Protein AF-B4FDN7-F1 (afdb_monomer_lite)

InterPro domains:
  IPR050795 Asparagine Synthetase [PTHR11772] (1-79)

Foldseek 3Di:
DLVCQCVVPVQLRDPDPVSVVVVVVCCVVVVDPVSSVVDDHDFAAAPDDPVVCVVDVQVVVPRDNNNPPRQPPDPVSCVCVPPVVDDDPVVVPDPDDDPDDDDDDDDDDDDDD

Secondary structure (DSSP, 8-state):
-GGGHHHH--SS---SHHHHHHHHHHHHH--SHHHHHHS--S--BTTB-GGGGGT-HHHHT---TTSTT-TTSSGGGGGGGG-TTS--TTGGGS---------PPPPP-----

Organism: Zea mays (NCBI:txid4577)

pLDDT: mean 70.4, std 20.25, range [35.66, 97.7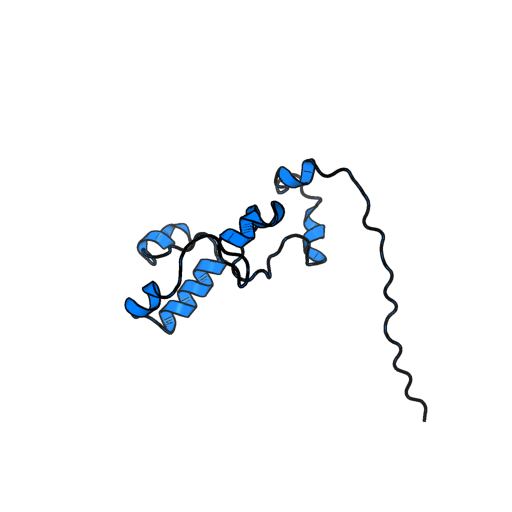5]

Structure (mmCIF, N/CA/C/O backbone):
data_AF-B4FDN7-F1
#
_entry.id   AF-B4FDN7-F1
#
loop_
_atom_site.group_PDB
_atom_site.id
_atom_site.type_symbol
_atom_site.label_atom_id
_atom_site.label_alt_id
_atom_site.label_comp_id
_atom_site.label_asym_id
_atom_site.label_entity_id
_atom_site.label_seq_id
_atom_site.pdbx_PDB_ins_code
_atom_site.Cartn_x
_atom_site.Cartn_y
_atom_site.Cartn_z
_atom_site.occupancy
_atom_site.B_iso_or_equiv
_atom_site.auth_seq_id
_atom_site.auth_comp_id
_atom_site.auth_asym_id
_atom_site.auth_atom_id
_atom_site.pdbx_PDB_model_num
ATOM 1 N N . MET A 1 1 ? -13.593 5.914 -5.486 1.00 76.31 1 MET A N 1
ATOM 2 C CA . MET A 1 1 ? -12.973 5.002 -4.495 1.00 76.31 1 MET A CA 1
ATOM 3 C C . MET A 1 1 ? -11.727 5.644 -3.892 1.00 76.31 1 MET A C 1
ATOM 5 O O . MET A 1 1 ? -11.813 6.098 -2.763 1.00 76.31 1 MET A O 1
ATOM 9 N N . LEU A 1 2 ? -10.628 5.799 -4.643 1.00 89.69 2 LEU A N 1
ATOM 10 C CA . LEU A 1 2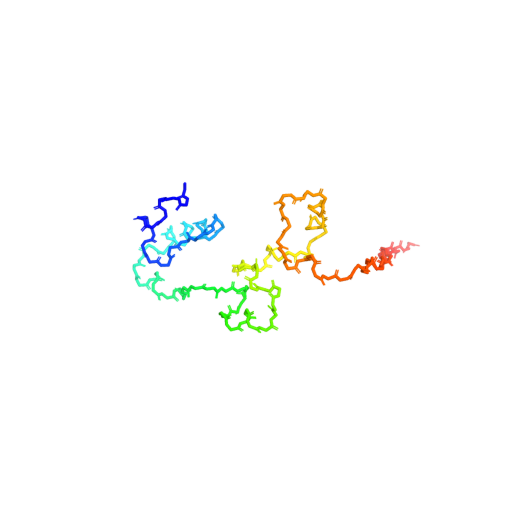 ? -9.384 6.394 -4.118 1.00 89.69 2 LEU A CA 1
ATOM 11 C C . LEU A 1 2 ? -9.507 7.858 -3.663 1.00 89.69 2 LEU A C 1
ATOM 13 O O . LEU A 1 2 ? -8.916 8.231 -2.658 1.00 89.69 2 LEU A O 1
ATOM 17 N N . SER A 1 3 ? -10.327 8.671 -4.333 1.00 92.38 3 SER A N 1
ATOM 18 C CA . SER A 1 3 ? -10.565 10.076 -3.959 1.00 92.38 3 SER A CA 1
ATOM 19 C C . SER A 1 3 ? -11.062 10.265 -2.518 1.00 92.38 3 SER A C 1
ATOM 21 O O . SER A 1 3 ? -10.779 11.290 -1.901 1.00 92.38 3 SER A O 1
ATOM 23 N N . ASN A 1 4 ? -11.765 9.268 -1.970 1.00 94.00 4 ASN A N 1
ATOM 24 C CA . ASN A 1 4 ? -12.287 9.294 -0.605 1.00 94.00 4 ASN A CA 1
ATOM 25 C C . ASN A 1 4 ? -11.399 8.528 0.396 1.00 94.00 4 ASN A C 1
ATOM 27 O O . ASN A 1 4 ? -11.691 8.513 1.589 1.00 94.00 4 ASN A O 1
ATOM 31 N N . ALA A 1 5 ? -10.316 7.888 -0.063 1.00 94.88 5 ALA A N 1
ATOM 32 C CA . ALA A 1 5 ? -9.516 6.970 0.747 1.00 94.88 5 ALA A CA 1
ATOM 33 C C . ALA A 1 5 ? -8.954 7.624 2.013 1.00 94.88 5 ALA A C 1
ATOM 35 O O . ALA A 1 5 ? -8.953 6.993 3.060 1.00 94.88 5 ALA A O 1
ATOM 36 N N . LYS A 1 6 ? -8.550 8.898 1.948 1.00 95.38 6 LYS A N 1
ATOM 37 C CA . LYS A 1 6 ? -8.006 9.639 3.101 1.00 95.38 6 LYS A CA 1
ATOM 38 C C . LYS A 1 6 ? -9.000 9.826 4.251 1.00 95.38 6 LYS A C 1
ATOM 40 O O . LYS A 1 6 ? -8.586 9.972 5.393 1.00 95.38 6 LYS A O 1
ATOM 45 N N . PHE A 1 7 ? -10.298 9.832 3.950 1.00 95.44 7 PHE A N 1
ATOM 46 C CA . PHE A 1 7 ? -11.350 9.996 4.953 1.00 95.44 7 PHE A CA 1
ATOM 47 C C . PHE A 1 7 ? -11.759 8.659 5.577 1.00 95.44 7 PHE A C 1
ATOM 49 O O . PHE A 1 7 ? -12.166 8.621 6.731 1.00 95.44 7 PHE A O 1
ATOM 56 N N . ILE A 1 8 ? -11.631 7.567 4.819 1.00 94.00 8 ILE A N 1
ATOM 57 C CA . ILE A 1 8 ? -11.980 6.211 5.263 1.00 94.00 8 ILE A CA 1
ATOM 58 C C . ILE A 1 8 ? -10.792 5.566 5.992 1.00 94.00 8 ILE A C 1
ATOM 60 O O . ILE A 1 8 ? -10.946 4.984 7.057 1.00 94.00 8 ILE A O 1
ATOM 64 N N . PHE A 1 9 ? -9.593 5.719 5.433 1.00 94.56 9 PHE A N 1
ATOM 65 C CA . PHE A 1 9 ? -8.341 5.130 5.899 1.00 94.56 9 PHE A CA 1
ATOM 66 C C . PHE A 1 9 ? -7.316 6.237 6.206 1.00 94.56 9 PHE A C 1
ATOM 68 O O . PHE A 1 9 ? -6.377 6.447 5.430 1.00 94.56 9 PHE A O 1
ATOM 75 N N . PRO A 1 10 ? -7.472 6.971 7.324 1.00 92.81 10 PRO A N 1
ATOM 76 C CA . PRO A 1 10 ? -6.603 8.105 7.652 1.00 92.81 10 PRO A CA 1
ATOM 77 C C . PRO A 1 10 ? -5.168 7.692 8.011 1.00 92.81 10 PRO A C 1
ATOM 79 O O . PRO A 1 10 ? -4.234 8.458 7.801 1.00 92.81 10 PRO A O 1
ATOM 82 N N . HIS A 1 11 ? -4.969 6.481 8.537 1.00 92.75 11 HIS A N 1
ATOM 83 C CA . HIS A 1 11 ? -3.638 5.911 8.763 1.00 92.75 11 HIS A CA 1
ATOM 84 C C . HIS A 1 11 ? -3.222 5.061 7.563 1.00 92.75 11 HIS A C 1
ATOM 86 O O . HIS A 1 11 ? -4.035 4.250 7.120 1.00 92.75 11 HIS A O 1
ATOM 92 N N . ASN A 1 12 ? -1.987 5.213 7.066 1.00 92.06 12 ASN A N 1
ATOM 93 C CA . ASN A 1 12 ? -1.465 4.500 5.889 1.00 92.06 12 ASN A CA 1
ATOM 94 C C . ASN A 1 12 ? -2.472 4.492 4.726 1.00 92.06 12 ASN A C 1
ATOM 96 O O . ASN A 1 12 ? -2.940 3.436 4.292 1.00 92.06 12 ASN A O 1
ATOM 100 N N . THR A 1 13 ? -2.878 5.687 4.284 1.00 94.38 13 THR A N 1
ATOM 101 C CA . THR A 1 13 ? -3.888 5.845 3.233 1.00 94.38 13 THR A CA 1
ATOM 102 C C . THR A 1 13 ? -3.428 5.158 1.939 1.00 94.38 13 THR A C 1
ATOM 104 O O . THR A 1 13 ? -2.351 5.480 1.436 1.00 94.38 13 THR A O 1
ATOM 107 N N . PRO A 1 14 ? -4.226 4.240 1.363 1.00 91.44 14 PRO A N 1
ATOM 108 C CA . PRO A 1 14 ? -3.862 3.556 0.127 1.00 91.44 14 PRO A CA 1
ATOM 109 C C . PRO A 1 14 ? -3.875 4.519 -1.068 1.00 91.44 14 PRO A C 1
ATOM 111 O O . PRO A 1 14 ? -4.845 5.250 -1.279 1.00 91.44 14 PRO A O 1
ATOM 114 N N . THR A 1 15 ? -2.813 4.486 -1.874 1.00 88.62 15 THR A N 1
ATOM 115 C CA . THR A 1 15 ? -2.631 5.344 -3.061 1.00 88.62 15 THR A CA 1
ATOM 116 C C . THR A 1 15 ? -2.977 4.639 -4.375 1.00 88.62 15 THR A C 1
ATOM 118 O O . THR A 1 15 ? -3.241 5.301 -5.376 1.00 88.62 15 THR A O 1
ATOM 121 N N . THR A 1 16 ? -3.040 3.305 -4.374 1.00 86.50 16 THR A N 1
ATOM 122 C CA . THR A 1 16 ? -3.402 2.474 -5.531 1.00 86.50 16 THR A CA 1
ATOM 123 C C . THR A 1 16 ? -4.677 1.678 -5.257 1.00 86.50 16 THR A C 1
ATOM 125 O O . THR A 1 16 ? -5.048 1.430 -4.106 1.00 86.50 16 THR A O 1
ATOM 128 N N . LYS A 1 17 ? -5.377 1.258 -6.320 1.00 88.12 17 LYS A N 1
ATOM 129 C CA . LYS A 1 17 ? -6.613 0.461 -6.192 1.00 88.12 17 LYS A CA 1
ATOM 130 C C . LYS A 1 17 ? -6.353 -0.890 -5.521 1.00 88.12 17 LYS A C 1
ATOM 132 O O . LYS A 1 17 ? -7.168 -1.339 -4.724 1.00 88.12 17 LYS A O 1
ATOM 137 N N . GLU A 1 18 ? -5.215 -1.502 -5.822 1.00 85.44 18 GLU A N 1
ATOM 138 C CA . GLU A 1 18 ? -4.786 -2.764 -5.224 1.00 85.44 18 GLU A CA 1
ATOM 139 C C . GLU A 1 18 ? -4.539 -2.619 -3.715 1.00 85.44 18 GLU A C 1
ATOM 141 O O . GLU A 1 18 ? -5.136 -3.351 -2.925 1.00 85.44 18 GLU A O 1
ATOM 146 N N . ALA A 1 19 ? -3.776 -1.603 -3.293 1.00 87.75 19 ALA A N 1
ATOM 147 C CA . ALA A 1 19 ? -3.567 -1.319 -1.873 1.00 87.75 19 ALA A CA 1
ATOM 148 C C . ALA A 1 19 ? -4.891 -1.021 -1.147 1.00 87.75 19 ALA A C 1
ATOM 150 O O . ALA A 1 19 ? -5.094 -1.452 -0.012 1.00 87.75 19 ALA A O 1
ATOM 151 N N . TYR A 1 20 ? -5.820 -0.323 -1.811 1.00 92.62 20 TYR A N 1
ATOM 152 C CA . TYR A 1 20 ? -7.154 -0.061 -1.270 1.00 92.62 20 TYR A CA 1
ATOM 153 C C . TYR A 1 20 ? -7.932 -1.362 -1.042 1.00 92.62 20 TYR A C 1
ATOM 155 O O . TYR A 1 20 ? -8.545 -1.536 0.011 1.00 92.62 20 TYR A O 1
ATOM 163 N N . TYR A 1 21 ? -7.885 -2.289 -2.000 1.00 92.12 21 TYR A N 1
ATOM 164 C CA . TYR A 1 21 ? -8.546 -3.585 -1.881 1.00 92.12 21 TYR A CA 1
ATOM 165 C C . TYR A 1 21 ? -7.973 -4.412 -0.724 1.00 92.12 21 TYR A C 1
ATOM 167 O O . TYR A 1 21 ? -8.732 -4.896 0.117 1.00 92.12 21 TYR A O 1
ATOM 175 N N . TYR A 1 22 ? -6.645 -4.500 -0.604 1.00 91.38 22 TYR A N 1
ATOM 176 C CA . TYR A 1 22 ? -6.014 -5.172 0.536 1.00 91.38 22 TYR A CA 1
ATOM 177 C C . TYR A 1 22 ? -6.385 -4.526 1.864 1.00 91.38 22 TYR A C 1
ATOM 179 O O . TYR A 1 22 ? -6.692 -5.233 2.822 1.00 91.38 22 TYR A O 1
ATOM 187 N N . ARG A 1 23 ? -6.441 -3.191 1.914 1.00 93.88 23 ARG A N 1
ATOM 188 C CA . ARG A 1 23 ? -6.852 -2.465 3.115 1.00 93.88 23 ARG A CA 1
ATOM 189 C C . ARG A 1 23 ? -8.294 -2.779 3.521 1.00 93.88 23 ARG A C 1
ATOM 191 O O . ARG A 1 23 ? -8.547 -2.985 4.704 1.00 93.88 23 ARG A O 1
ATOM 198 N N . MET A 1 24 ? -9.218 -2.880 2.563 1.00 95.25 24 MET A N 1
ATOM 199 C CA . MET A 1 24 ? -10.600 -3.293 2.841 1.00 95.25 24 MET A CA 1
ATOM 200 C C . MET A 1 24 ? -10.680 -4.707 3.423 1.00 95.25 24 MET A C 1
ATOM 202 O O . MET A 1 24 ? -11.439 -4.943 4.362 1.00 95.25 24 MET A O 1
ATOM 206 N N . VAL A 1 25 ? -9.918 -5.649 2.860 1.00 95.81 25 VAL A N 1
ATOM 207 C CA . VAL A 1 25 ? -9.866 -7.029 3.363 1.00 95.81 25 VAL A CA 1
ATOM 208 C C . VAL A 1 25 ? -9.276 -7.048 4.773 1.00 95.81 25 VAL A C 1
ATOM 210 O O . VAL A 1 25 ? -9.873 -7.639 5.667 1.00 95.81 25 VAL A O 1
ATOM 213 N N . PHE A 1 26 ? -8.159 -6.351 4.992 1.00 95.50 26 PHE A N 1
ATOM 214 C CA . PHE A 1 26 ? -7.507 -6.252 6.295 1.00 95.50 26 PHE A CA 1
ATOM 215 C C . PHE A 1 26 ? -8.455 -5.723 7.375 1.00 95.50 26 PHE A C 1
ATOM 217 O O . PHE A 1 26 ? -8.634 -6.392 8.386 1.00 95.50 26 PHE A O 1
ATOM 224 N N . GLU A 1 27 ? -9.119 -4.582 7.159 1.00 95.38 27 GLU A N 1
ATOM 225 C CA . GLU A 1 27 ? -10.014 -4.007 8.177 1.00 95.38 27 GLU A CA 1
ATOM 226 C C . GLU A 1 27 ? -11.272 -4.845 8.432 1.00 95.38 27 GLU A C 1
ATOM 228 O O . GLU A 1 27 ? -11.809 -4.803 9.537 1.00 95.38 27 GLU A O 1
ATOM 233 N N . ARG A 1 28 ? -11.718 -5.658 7.463 1.00 96.62 2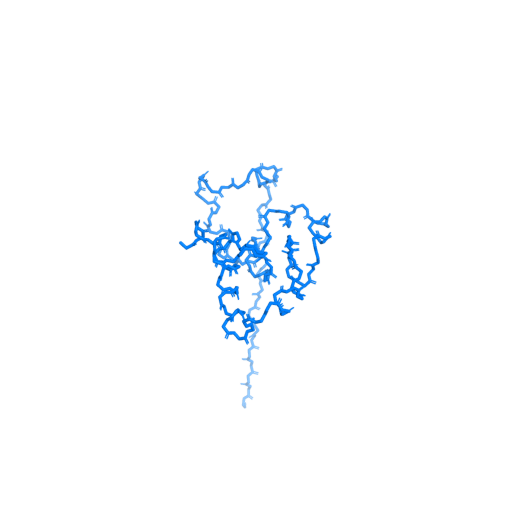8 ARG A N 1
ATOM 234 C CA . ARG A 1 28 ? -12.819 -6.610 7.686 1.00 96.62 28 ARG A CA 1
ATOM 235 C C . ARG A 1 28 ? -12.454 -7.678 8.723 1.00 96.62 28 ARG A C 1
ATOM 237 O O . ARG A 1 28 ? -13.326 -8.086 9.483 1.00 96.62 28 ARG A O 1
ATOM 244 N N . PHE A 1 29 ? -11.201 -8.134 8.747 1.00 97.75 29 PHE A N 1
ATOM 245 C CA . PHE A 1 29 ? -10.733 -9.165 9.683 1.00 97.75 29 PHE A CA 1
ATOM 246 C C . PHE A 1 29 ? -10.080 -8.583 10.946 1.00 97.75 29 PHE A C 1
ATOM 248 O O . PHE A 1 29 ? -10.175 -9.177 12.017 1.00 97.75 29 PHE A O 1
ATOM 255 N N . PHE A 1 30 ? -9.454 -7.409 10.839 1.00 96.75 30 PHE A N 1
ATOM 256 C CA . PHE A 1 30 ? -8.679 -6.762 11.897 1.00 96.75 30 PHE A CA 1
ATOM 257 C C . PHE A 1 30 ? -9.098 -5.292 12.085 1.00 96.75 30 PHE A C 1
ATOM 259 O O . PHE A 1 30 ? -8.306 -4.381 11.838 1.00 96.75 30 PHE A O 1
ATOM 266 N N . PRO A 1 31 ? -10.328 -5.019 12.557 1.00 94.69 31 PRO A N 1
ATOM 267 C CA . PRO A 1 31 ? -10.858 -3.654 12.669 1.00 94.69 31 PRO A CA 1
ATOM 268 C C . PRO A 1 31 ? -10.212 -2.823 13.793 1.00 94.69 31 PRO A C 1
ATOM 270 O O . PRO A 1 31 ? -10.511 -1.641 13.956 1.00 94.69 31 PRO A O 1
ATOM 273 N N . GLN A 1 32 ? -9.357 -3.433 14.617 1.00 94.88 32 GLN A N 1
ATOM 274 C CA . GLN A 1 32 ? -8.784 -2.794 15.796 1.00 94.88 32 GLN A CA 1
ATOM 275 C C . GLN A 1 32 ? -7.651 -1.835 15.429 1.00 94.88 32 GLN A C 1
ATOM 277 O O . GLN A 1 32 ? -6.764 -2.155 14.636 1.00 94.88 32 GLN A O 1
ATOM 282 N N . LYS A 1 33 ? -7.606 -0.684 16.108 1.00 92.12 33 LYS A N 1
ATOM 283 C CA . LYS A 1 33 ? -6.556 0.325 15.901 1.00 92.12 33 LYS A CA 1
ATOM 284 C C . LYS A 1 33 ? -5.149 -0.219 16.168 1.00 92.12 33 LYS A C 1
ATOM 286 O O . LYS A 1 33 ? -4.214 0.179 15.484 1.00 92.12 33 LYS A O 1
ATOM 291 N N . SER A 1 34 ? -4.997 -1.138 17.121 1.00 95.50 34 SER A N 1
ATOM 292 C CA . SER A 1 34 ? -3.714 -1.793 17.402 1.00 95.50 34 SER A CA 1
ATOM 293 C C . SER A 1 34 ? -3.185 -2.572 16.198 1.00 95.50 34 SER A C 1
ATOM 295 O O . SER A 1 34 ? -2.003 -2.464 15.901 1.00 95.50 34 SER A O 1
ATOM 297 N N . ALA A 1 35 ? -4.048 -3.287 15.469 1.00 94.94 35 ALA A N 1
ATOM 298 C CA . ALA A 1 35 ? -3.657 -4.045 14.281 1.00 94.94 35 ALA A CA 1
ATOM 299 C C . ALA A 1 35 ? -3.247 -3.126 13.123 1.00 94.94 35 ALA A C 1
ATOM 301 O O . ALA A 1 35 ? -2.290 -3.406 12.414 1.00 94.94 35 ALA A O 1
ATOM 302 N N . ILE A 1 36 ? -3.921 -1.988 12.956 1.00 93.19 36 ILE A N 1
ATOM 303 C CA . ILE A 1 36 ? -3.556 -1.002 11.928 1.00 93.19 36 ILE A CA 1
ATOM 304 C C . ILE A 1 36 ? -2.121 -0.483 12.138 1.00 93.19 36 ILE A C 1
ATOM 306 O O . ILE A 1 36 ? -1.402 -0.273 11.166 1.00 93.19 36 ILE A O 1
ATOM 310 N N . LEU A 1 37 ? -1.697 -0.307 13.396 1.00 93.31 37 LEU A N 1
ATOM 311 C CA . LEU A 1 37 ? -0.371 0.214 13.748 1.00 93.31 37 LEU A CA 1
ATOM 312 C C . LEU A 1 37 ? 0.768 -0.803 13.575 1.00 93.31 37 LEU A C 1
ATOM 314 O O . LEU A 1 37 ? 1.928 -0.399 13.579 1.00 93.31 37 LEU A O 1
ATOM 318 N N . THR A 1 38 ? 0.473 -2.101 13.444 1.00 93.38 38 THR A N 1
ATOM 319 C CA . THR A 1 38 ? 1.518 -3.118 13.232 1.00 93.38 38 THR A CA 1
ATOM 320 C C . THR A 1 38 ? 1.958 -3.218 11.778 1.00 93.38 38 THR A C 1
ATOM 322 O O . THR A 1 38 ? 3.026 -3.763 11.511 1.00 93.38 38 THR A O 1
ATOM 325 N N . VAL A 1 39 ? 1.162 -2.700 10.838 1.00 89.94 39 VAL A N 1
ATOM 326 C CA . VAL A 1 39 ? 1.492 -2.719 9.412 1.00 89.94 39 VAL A CA 1
ATOM 327 C C . VAL A 1 39 ? 2.343 -1.488 9.086 1.00 89.94 39 VAL A C 1
ATOM 329 O O . VAL A 1 39 ? 1.820 -0.369 9.108 1.00 89.94 39 VAL A O 1
ATOM 332 N N . PRO A 1 40 ? 3.642 -1.650 8.772 1.00 86.31 40 PRO A N 1
ATOM 333 C CA . PRO A 1 40 ? 4.488 -0.523 8.409 1.00 86.31 40 PRO A CA 1
ATOM 334 C C . PRO A 1 40 ? 3.993 0.102 7.102 1.00 86.31 40 PRO A C 1
ATOM 336 O O . PRO A 1 40 ? 3.728 -0.591 6.120 1.00 86.31 40 PRO A O 1
ATOM 339 N N . GLY A 1 41 ? 3.848 1.425 7.103 1.00 84.88 41 GLY A N 1
ATOM 340 C CA . GLY A 1 41 ? 3.496 2.189 5.912 1.00 84.88 41 GLY A CA 1
ATOM 341 C C . GLY A 1 41 ? 4.716 2.552 5.070 1.00 84.88 41 GLY A C 1
ATOM 342 O O . GLY A 1 41 ? 5.850 2.529 5.547 1.00 84.88 41 GLY A O 1
ATOM 343 N N . GLY A 1 42 ? 4.459 2.967 3.832 1.00 82.62 42 GLY A N 1
ATOM 344 C CA . GLY A 1 42 ? 5.468 3.502 2.922 1.00 82.62 42 GLY A CA 1
ATOM 345 C C . GLY A 1 42 ? 5.747 2.607 1.713 1.00 82.62 42 GLY A C 1
ATOM 346 O O . GLY A 1 42 ? 5.094 1.579 1.537 1.00 82.62 42 GLY A O 1
ATOM 347 N N . PRO A 1 43 ? 6.684 3.025 0.846 1.00 77.94 43 PRO A N 1
ATOM 348 C CA . PRO A 1 43 ? 7.063 2.273 -0.343 1.00 77.94 43 PRO A CA 1
ATOM 349 C C . PRO A 1 43 ? 7.618 0.888 0.005 1.00 77.94 43 PRO A C 1
ATOM 351 O O . PRO A 1 43 ? 8.531 0.767 0.824 1.00 77.94 43 PRO A O 1
ATOM 354 N N . SER A 1 44 ? 7.101 -0.151 -0.644 1.00 78.19 44 SER A N 1
ATOM 355 C CA . SER A 1 44 ? 7.636 -1.507 -0.556 1.00 78.19 44 SER A CA 1
ATOM 356 C C . SER A 1 44 ? 7.487 -2.230 -1.890 1.00 78.19 44 SER A C 1
ATOM 358 O O . SER A 1 44 ? 6.666 -1.861 -2.729 1.00 78.19 44 SER A O 1
ATOM 360 N N . VAL A 1 45 ? 8.310 -3.259 -2.077 1.00 75.38 45 VAL A N 1
ATOM 361 C CA . VAL A 1 45 ? 8.222 -4.197 -3.199 1.00 75.38 45 VAL A CA 1
ATOM 362 C C . VAL A 1 45 ? 8.370 -5.593 -2.612 1.00 75.38 45 VAL A C 1
ATOM 364 O O . VAL A 1 45 ? 9.387 -5.884 -1.978 1.00 75.38 45 VAL A O 1
ATOM 367 N N . ALA A 1 46 ? 7.372 -6.455 -2.801 1.00 75.56 46 ALA A N 1
ATOM 368 C CA . ALA A 1 46 ? 7.350 -7.815 -2.256 1.00 75.56 46 ALA A CA 1
ATOM 369 C C . ALA A 1 46 ? 7.696 -7.871 -0.745 1.00 75.56 46 ALA A C 1
ATOM 371 O O . ALA A 1 46 ? 7.184 -7.089 0.055 1.00 75.56 46 ALA A O 1
ATOM 372 N N . CYS A 1 47 ? 8.584 -8.789 -0.343 1.00 70.12 47 CYS A N 1
ATOM 373 C CA . CYS A 1 47 ? 9.009 -9.007 1.047 1.00 70.12 47 CYS A CA 1
ATOM 374 C C . CYS A 1 47 ? 9.991 -7.945 1.581 1.00 70.12 47 CYS A C 1
ATOM 376 O O . CYS A 1 47 ? 10.632 -8.162 2.610 1.00 70.12 47 CYS A O 1
ATOM 378 N N . SER A 1 48 ? 10.167 -6.835 0.868 1.00 70.12 48 SER A N 1
ATOM 379 C CA . SER A 1 48 ? 11.263 -5.897 1.093 1.00 70.12 48 SER A CA 1
ATOM 380 C C . SER A 1 48 ? 10.782 -4.579 1.691 1.00 70.12 48 SER A C 1
ATOM 382 O O . SER A 1 48 ? 9.674 -4.119 1.425 1.00 70.12 48 SER A O 1
ATOM 384 N N . THR A 1 49 ? 11.643 -3.923 2.464 1.00 69.81 49 THR A N 1
ATOM 385 C CA . THR A 1 49 ? 11.422 -2.541 2.910 1.00 69.81 49 THR A CA 1
ATOM 386 C C . THR A 1 49 ? 11.730 -1.552 1.784 1.00 69.81 49 THR A C 1
ATOM 388 O O . THR A 1 49 ? 12.279 -1.930 0.747 1.00 69.81 49 THR A O 1
ATOM 391 N N . ALA A 1 50 ? 11.454 -0.263 2.005 1.00 75.19 50 ALA A N 1
ATOM 392 C CA . ALA A 1 50 ? 11.802 0.810 1.070 1.00 75.19 50 ALA A CA 1
ATOM 393 C C . ALA A 1 50 ? 13.273 0.776 0.610 1.00 75.19 50 ALA A C 1
ATOM 395 O O . ALA A 1 50 ? 13.589 1.239 -0.479 1.00 75.19 50 ALA A O 1
ATOM 396 N N . LYS A 1 51 ? 14.168 0.163 1.399 1.00 74.56 51 LYS A N 1
ATOM 397 C CA . LYS A 1 51 ? 15.583 0.010 1.055 1.00 74.56 51 LYS A CA 1
ATOM 398 C C . LYS A 1 51 ? 15.816 -0.787 -0.228 1.00 74.56 51 LYS A C 1
ATOM 400 O O . LYS A 1 51 ? 16.778 -0.517 -0.934 1.00 74.56 51 LYS A O 1
ATOM 405 N N . ALA A 1 52 ? 14.940 -1.734 -0.546 1.00 73.31 52 ALA A N 1
ATOM 406 C CA . ALA A 1 52 ? 15.062 -2.520 -1.767 1.00 73.31 52 ALA A CA 1
ATOM 407 C C . ALA A 1 52 ? 14.868 -1.676 -3.027 1.00 73.31 52 ALA A C 1
ATOM 409 O O . ALA A 1 52 ? 15.495 -1.950 -4.040 1.00 73.31 52 ALA A O 1
ATOM 410 N N . ILE A 1 53 ? 14.073 -0.606 -2.953 1.00 69.50 53 ILE A N 1
ATOM 411 C CA . ILE A 1 53 ? 13.871 0.319 -4.076 1.00 69.50 53 ILE A CA 1
ATOM 412 C C . ILE A 1 53 ? 15.194 0.978 -4.490 1.00 69.50 53 ILE A C 1
ATOM 414 O O . ILE A 1 53 ? 15.368 1.343 -5.646 1.00 69.50 53 ILE A O 1
ATOM 418 N N . GLU A 1 54 ? 16.146 1.103 -3.563 1.00 75.75 54 GLU A N 1
ATOM 419 C CA . GLU A 1 54 ? 17.471 1.654 -3.848 1.00 75.75 54 GLU A CA 1
ATO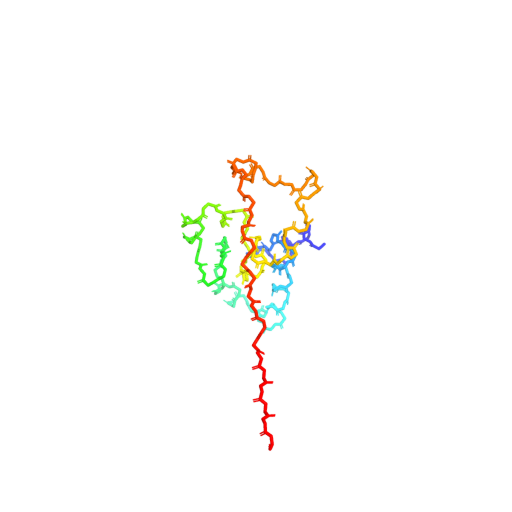M 420 C C . GLU A 1 54 ? 18.405 0.654 -4.549 1.00 75.75 54 GLU A C 1
ATOM 422 O O . GLU A 1 54 ? 19.449 1.060 -5.053 1.00 75.75 54 GLU A O 1
ATOM 427 N N . TRP A 1 55 ? 18.074 -0.642 -4.572 1.00 74.81 55 TRP A N 1
ATOM 428 C CA . TRP A 1 55 ? 18.927 -1.667 -5.185 1.00 74.81 55 TRP A CA 1
ATOM 429 C C . TRP A 1 55 ? 18.829 -1.678 -6.707 1.00 74.81 55 TRP A C 1
ATOM 431 O O . TRP A 1 55 ? 19.814 -1.985 -7.375 1.00 74.81 55 TRP A O 1
ATOM 441 N N . ASP A 1 56 ? 17.664 -1.326 -7.248 1.00 73.00 56 ASP A N 1
ATOM 442 C CA . ASP A 1 56 ? 17.427 -1.270 -8.684 1.00 73.00 56 ASP A CA 1
ATOM 443 C C . ASP A 1 56 ? 16.536 -0.072 -9.033 1.00 73.00 56 ASP A C 1
ATOM 445 O O . ASP A 1 56 ? 15.402 0.056 -8.564 1.00 73.00 56 ASP A O 1
ATOM 449 N N . ALA A 1 57 ? 17.039 0.796 -9.914 1.00 72.94 57 ALA A N 1
ATOM 450 C CA . ALA A 1 57 ? 16.309 1.962 -10.398 1.00 72.94 57 ALA A CA 1
ATOM 451 C C . ALA A 1 57 ? 14.961 1.588 -11.044 1.00 72.94 57 ALA A C 1
ATOM 453 O O . ALA A 1 57 ? 14.015 2.378 -10.976 1.00 72.94 57 ALA A O 1
ATOM 454 N N . GLN A 1 58 ? 14.837 0.386 -11.618 1.00 70.81 58 GLN A N 1
ATOM 455 C CA . GLN A 1 58 ? 13.592 -0.099 -12.215 1.00 70.81 58 GLN A CA 1
ATOM 456 C C . GLN A 1 58 ? 12.487 -0.334 -11.175 1.00 70.81 58 GLN A C 1
ATOM 458 O O . GLN A 1 58 ? 11.307 -0.236 -11.512 1.00 70.81 58 GLN A O 1
ATOM 463 N N . TRP A 1 59 ? 12.829 -0.581 -9.906 1.00 70.25 59 TRP A N 1
ATOM 464 C CA . TRP A 1 59 ? 11.842 -0.825 -8.845 1.00 70.25 59 TRP A CA 1
ATOM 465 C C . TRP A 1 59 ? 11.206 0.465 -8.327 1.00 70.25 59 TRP A C 1
ATOM 467 O O . TRP A 1 59 ? 10.062 0.450 -7.879 1.00 70.25 59 TRP A O 1
ATOM 477 N N . SER A 1 60 ? 11.889 1.605 -8.471 1.00 70.62 60 SER A N 1
ATOM 478 C CA . SER A 1 60 ? 11.336 2.917 -8.100 1.00 70.62 60 SER A CA 1
ATOM 479 C C . SER A 1 60 ? 10.086 3.296 -8.900 1.00 70.62 60 SER A C 1
ATOM 481 O O . SER A 1 60 ? 9.209 3.990 -8.388 1.00 70.62 60 SER A O 1
ATOM 483 N N . GLY A 1 61 ? 9.978 2.798 -10.136 1.00 72.31 61 GLY A N 1
ATOM 484 C CA . GLY A 1 61 ? 8.837 3.036 -11.015 1.00 72.31 61 GLY A CA 1
ATOM 485 C C . GLY A 1 61 ? 7.651 2.101 -10.780 1.00 72.31 61 GLY A C 1
ATOM 486 O O . GLY A 1 61 ? 6.610 2.303 -11.399 1.00 72.31 61 GLY A O 1
ATOM 487 N N . ASN A 1 62 ? 7.787 1.079 -9.926 1.00 70.69 62 ASN A N 1
ATOM 488 C CA . ASN A 1 62 ? 6.759 0.058 -9.766 1.00 70.69 62 ASN A CA 1
ATOM 489 C C . ASN A 1 62 ? 6.701 -0.526 -8.349 1.00 70.69 62 ASN A C 1
ATOM 491 O O . ASN A 1 62 ? 7.162 -1.632 -8.069 1.00 70.69 62 ASN A O 1
ATOM 495 N N . LEU A 1 63 ? 6.091 0.252 -7.459 1.00 71.75 63 LEU A N 1
ATOM 496 C CA . LEU A 1 63 ? 6.004 0.005 -6.020 1.00 71.75 63 LEU A CA 1
ATOM 497 C C . LEU A 1 63 ? 4.825 -0.902 -5.641 1.00 71.75 63 LEU A C 1
ATOM 499 O O . LEU A 1 63 ? 4.088 -0.605 -4.701 1.00 71.75 63 LEU A O 1
ATOM 503 N N . ASP A 1 64 ? 4.593 -1.969 -6.407 1.00 74.81 64 ASP A N 1
ATOM 504 C CA . ASP A 1 64 ? 3.575 -2.954 -6.049 1.00 74.81 64 ASP A CA 1
ATOM 505 C C . ASP A 1 64 ? 4.058 -3.783 -4.841 1.00 74.81 64 ASP A C 1
ATOM 507 O O . ASP A 1 64 ? 5.005 -4.570 -4.975 1.00 74.81 64 ASP A O 1
ATOM 511 N N . PRO A 1 65 ? 3.399 -3.678 -3.669 1.00 70.44 65 PRO A N 1
ATOM 512 C CA . PRO A 1 65 ? 3.787 -4.433 -2.483 1.00 70.44 65 PRO A CA 1
ATOM 513 C C . PRO A 1 65 ? 3.675 -5.949 -2.688 1.00 70.44 65 PRO A C 1
ATOM 515 O O . PRO A 1 65 ? 4.337 -6.703 -1.981 1.00 70.44 65 PRO A O 1
ATOM 518 N N . SER A 1 66 ? 2.877 -6.427 -3.650 1.00 73.44 66 SER A N 1
ATOM 519 C CA . SER A 1 66 ? 2.791 -7.858 -3.954 1.00 73.44 66 SER A CA 1
ATOM 520 C C . SER A 1 66 ? 3.945 -8.365 -4.829 1.00 73.44 66 SER A C 1
ATOM 522 O O . SER A 1 66 ? 4.200 -9.569 -4.869 1.00 73.44 66 SER A O 1
ATOM 524 N N . GLY A 1 67 ? 4.632 -7.462 -5.539 1.00 72.44 67 GLY A N 1
ATOM 525 C CA . GLY A 1 67 ? 5.643 -7.774 -6.551 1.00 72.44 67 GLY A CA 1
ATOM 526 C C . GLY A 1 67 ? 5.100 -8.480 -7.802 1.00 72.44 67 GLY A C 1
ATOM 527 O O . GLY A 1 67 ? 5.863 -8.739 -8.730 1.00 72.44 67 GLY A O 1
ATOM 528 N N . ARG A 1 68 ? 3.800 -8.802 -7.865 1.00 69.94 68 ARG A N 1
ATOM 529 C CA . ARG A 1 68 ? 3.200 -9.533 -8.994 1.00 69.94 68 ARG A CA 1
ATOM 530 C C . ARG A 1 68 ? 2.942 -8.637 -10.192 1.00 69.94 68 ARG A C 1
ATOM 532 O O . ARG A 1 68 ? 2.956 -9.139 -11.314 1.00 69.94 68 ARG A O 1
ATOM 539 N N . ALA A 1 69 ? 2.742 -7.342 -9.967 1.00 68.75 69 ALA A N 1
ATOM 540 C CA . ALA A 1 69 ? 2.585 -6.352 -11.022 1.00 68.75 69 ALA A CA 1
ATOM 541 C C . ALA A 1 69 ? 3.933 -5.818 -11.539 1.00 68.75 69 ALA A C 1
ATOM 543 O O . ALA A 1 69 ? 3.961 -4.771 -12.179 1.00 68.75 69 ALA A O 1
ATOM 544 N N . ALA A 1 70 ? 5.054 -6.509 -11.274 1.00 68.50 70 ALA A N 1
ATOM 545 C CA . ALA A 1 70 ? 6.373 -6.179 -11.810 1.00 68.50 70 ALA A CA 1
ATOM 546 C C . ALA A 1 70 ? 6.328 -5.985 -13.343 1.00 68.50 70 ALA A C 1
ATOM 548 O O . ALA A 1 70 ? 6.063 -6.923 -14.096 1.00 68.50 70 ALA A O 1
ATOM 549 N N . LEU A 1 71 ? 6.567 -4.762 -13.825 1.00 69.25 71 LEU A N 1
ATOM 550 C CA . LEU A 1 71 ? 6.640 -4.480 -15.259 1.00 69.25 71 LEU A CA 1
ATOM 551 C C . LEU A 1 71 ? 7.735 -5.346 -15.903 1.00 69.25 71 LEU A C 1
ATOM 553 O O . LEU A 1 71 ? 8.862 -5.391 -15.419 1.00 69.25 71 LEU A O 1
ATOM 557 N N . GLY A 1 72 ? 7.399 -6.032 -16.997 1.00 67.69 72 GLY A N 1
ATOM 558 C CA . GLY A 1 72 ? 8.344 -6.842 -17.773 1.00 67.69 72 GLY A CA 1
ATOM 559 C C . GLY A 1 72 ? 8.578 -8.276 -17.282 1.00 67.69 72 GLY A C 1
ATOM 560 O O . GLY A 1 72 ? 9.333 -8.994 -17.926 1.00 67.69 72 GLY A O 1
ATOM 561 N N . VAL A 1 73 ? 7.939 -8.744 -16.199 1.00 66.69 73 VAL A N 1
ATOM 562 C CA . VAL A 1 73 ? 8.073 -10.164 -15.785 1.00 66.69 73 VAL A CA 1
ATOM 563 C C . VAL A 1 73 ? 7.056 -11.089 -16.459 1.00 66.69 73 VAL A C 1
ATOM 565 O O . VAL A 1 73 ? 7.292 -12.290 -16.569 1.00 66.69 73 VAL A O 1
ATOM 568 N N . HIS A 1 74 ? 5.938 -10.536 -16.941 1.00 67.25 74 HIS A N 1
ATOM 569 C CA . HIS A 1 74 ? 4.889 -11.273 -17.654 1.00 67.25 74 HIS A CA 1
ATOM 570 C C . HIS A 1 74 ? 4.946 -10.981 -19.152 1.00 67.25 74 HIS A C 1
ATOM 572 O O . HIS A 1 74 ? 5.179 -9.842 -19.548 1.00 67.25 74 HIS A O 1
ATOM 578 N N . LEU A 1 75 ? 4.662 -11.979 -19.995 1.00 65.19 75 LEU A N 1
ATOM 579 C CA . LEU A 1 75 ? 4.664 -11.825 -21.460 1.00 65.19 75 LEU A CA 1
ATOM 580 C C . LEU A 1 75 ? 3.722 -10.701 -21.934 1.00 65.19 75 LEU A C 1
ATOM 582 O O . LEU A 1 75 ? 4.103 -9.903 -22.787 1.00 65.19 75 LEU A O 1
ATOM 586 N N . ALA A 1 76 ? 2.550 -10.576 -21.304 1.00 65.69 76 ALA A N 1
ATOM 587 C CA . ALA A 1 76 ? 1.579 -9.517 -21.586 1.00 65.69 76 ALA A CA 1
ATOM 588 C C . ALA A 1 76 ? 2.073 -8.106 -21.203 1.00 65.69 76 ALA A C 1
ATOM 590 O O . ALA A 1 76 ? 1.578 -7.113 -21.729 1.00 65.69 76 ALA A O 1
ATOM 591 N N . ALA A 1 77 ? 3.083 -7.981 -20.331 1.00 59.88 77 ALA A N 1
ATOM 592 C CA . ALA A 1 77 ? 3.645 -6.676 -19.972 1.00 59.88 77 ALA A CA 1
ATOM 593 C C . ALA A 1 77 ? 4.343 -5.987 -21.160 1.00 59.88 77 ALA A C 1
ATOM 595 O O . ALA A 1 77 ? 4.553 -4.776 -21.130 1.00 59.88 77 ALA A O 1
ATOM 596 N N . TYR A 1 78 ? 4.688 -6.745 -22.206 1.00 56.69 78 TYR A N 1
ATOM 597 C CA . TYR A 1 78 ? 5.312 -6.229 -23.422 1.00 56.69 78 TYR A CA 1
ATOM 598 C C . TYR A 1 78 ? 4.303 -5.852 -24.519 1.00 56.69 78 TYR A C 1
ATOM 600 O O . TYR A 1 78 ? 4.682 -5.180 -25.475 1.00 56.69 78 TYR A O 1
ATOM 608 N N . GLU A 1 79 ? 3.024 -6.226 -24.394 1.00 61.69 79 GLU A N 1
ATOM 609 C CA . GLU A 1 79 ? 2.007 -5.953 -25.425 1.00 61.69 79 GLU A CA 1
ATOM 610 C C . GLU A 1 79 ? 1.645 -4.458 -25.510 1.00 61.69 79 GLU A C 1
ATOM 612 O O . GLU A 1 79 ? 1.339 -3.956 -26.589 1.00 61.69 79 GLU A O 1
ATOM 617 N N . HIS A 1 80 ? 1.789 -3.706 -24.411 1.00 52.66 80 HIS A N 1
ATOM 618 C CA . HIS A 1 80 ? 1.543 -2.257 -24.365 1.00 52.66 80 HIS A CA 1
ATOM 619 C C . HIS A 1 80 ? 2.710 -1.383 -24.864 1.00 52.66 80 HIS A C 1
ATOM 621 O O . HIS A 1 80 ? 2.619 -0.159 -24.819 1.00 52.66 80 HIS A O 1
ATOM 627 N N . GLN A 1 81 ? 3.796 -1.962 -25.392 1.00 50.44 81 GLN A N 1
ATOM 628 C CA . GLN A 1 81 ? 4.922 -1.186 -25.945 1.00 50.44 81 GLN A CA 1
ATOM 629 C C . GLN A 1 81 ? 4.593 -0.430 -27.249 1.00 50.44 81 GLN A C 1
ATOM 631 O O . GLN A 1 81 ? 5.446 0.289 -27.767 1.00 50.44 81 GLN A O 1
ATOM 636 N N . HIS A 1 82 ? 3.372 -0.571 -27.773 1.00 44.91 82 HIS A N 1
ATOM 637 C CA . HIS A 1 82 ? 2.923 0.073 -29.008 1.00 44.91 82 HIS A CA 1
ATOM 638 C C . HIS A 1 82 ? 1.958 1.250 -28.816 1.00 44.91 82 HIS A C 1
ATOM 640 O O . HIS A 1 82 ? 1.552 1.835 -29.818 1.00 44.91 82 HIS A O 1
ATOM 646 N N . ASP A 1 83 ? 1.633 1.635 -27.576 1.00 45.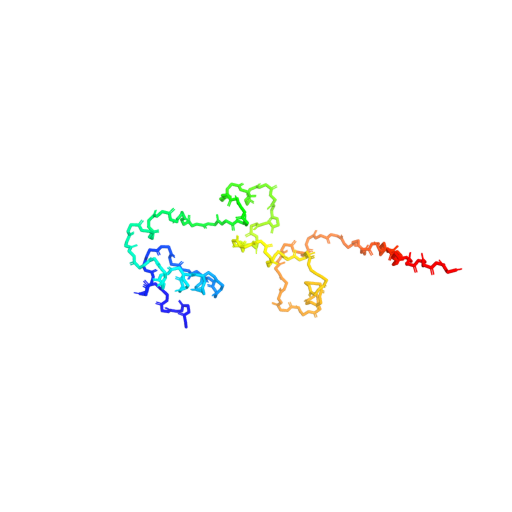97 83 ASP A N 1
ATOM 647 C CA . ASP A 1 83 ? 0.758 2.782 -27.309 1.00 45.97 83 ASP A CA 1
ATOM 648 C C . ASP A 1 83 ? 1.581 3.989 -26.806 1.00 45.97 83 ASP A C 1
ATOM 650 O O . ASP A 1 83 ? 2.075 3.977 -25.672 1.00 45.97 83 ASP A O 1
ATOM 654 N N . PRO A 1 84 ? 1.797 5.031 -27.632 1.00 49.09 84 PRO A N 1
ATOM 655 C CA . PRO A 1 84 ? 2.749 6.106 -27.337 1.00 49.09 84 PRO A CA 1
ATOM 656 C C . PRO A 1 84 ? 2.356 7.008 -26.153 1.00 49.09 84 PRO A C 1
ATOM 658 O O . PRO A 1 84 ? 3.189 7.786 -25.695 1.00 49.09 84 PRO A O 1
ATOM 661 N N . GLU A 1 85 ? 1.134 6.906 -25.624 1.00 48.22 85 GLU A N 1
ATOM 662 C CA . GLU A 1 85 ? 0.684 7.702 -24.469 1.00 48.22 85 GLU A CA 1
ATOM 663 C C . GLU A 1 85 ? 1.142 7.164 -23.102 1.00 48.22 85 GLU A C 1
ATOM 665 O O . GLU A 1 85 ? 1.117 7.909 -22.124 1.00 48.22 85 GLU A O 1
ATOM 670 N N . HIS A 1 86 ? 1.573 5.900 -23.000 1.00 49.91 86 HIS A N 1
ATOM 671 C CA . HIS A 1 86 ? 1.741 5.226 -21.701 1.00 49.91 86 HIS A CA 1
ATOM 672 C C . HIS A 1 86 ? 3.171 4.765 -21.377 1.00 49.91 86 HIS A C 1
ATOM 674 O O . HIS A 1 86 ? 3.366 3.976 -20.452 1.00 49.91 86 HIS A O 1
ATOM 680 N N . VAL A 1 87 ? 4.193 5.264 -22.079 1.00 47.50 87 VAL A N 1
ATOM 681 C CA . VAL A 1 87 ? 5.593 4.887 -21.817 1.00 47.50 87 VAL A CA 1
ATOM 682 C C . VAL A 1 87 ? 6.227 5.831 -20.779 1.00 47.50 87 VAL A C 1
ATOM 684 O O . VAL A 1 87 ? 6.400 7.017 -21.064 1.00 47.50 87 VAL A O 1
ATOM 687 N N . PRO A 1 88 ? 6.645 5.351 -19.589 1.00 45.69 88 PRO A N 1
ATOM 688 C CA . PRO A 1 88 ? 7.428 6.159 -18.660 1.00 45.69 88 PRO A CA 1
ATOM 689 C C . PRO A 1 88 ? 8.802 6.484 -19.261 1.00 45.69 88 PRO A C 1
ATOM 691 O O . PRO A 1 88 ? 9.476 5.605 -19.803 1.00 45.69 88 PRO A O 1
ATOM 694 N N . ALA A 1 89 ? 9.252 7.733 -19.107 1.00 46.12 89 ALA A N 1
ATOM 695 C CA . ALA A 1 89 ? 10.475 8.281 -19.711 1.00 46.12 89 ALA A CA 1
ATOM 696 C C . ALA A 1 89 ? 11.766 7.463 -19.466 1.00 46.12 89 ALA A C 1
ATOM 698 O O . ALA A 1 89 ? 12.726 7.588 -20.222 1.00 46.12 89 ALA A O 1
ATOM 699 N N . ALA A 1 90 ? 11.791 6.589 -18.454 1.00 46.97 90 ALA A N 1
ATOM 700 C CA . ALA A 1 90 ? 12.921 5.712 -18.151 1.00 46.97 90 ALA A CA 1
ATOM 701 C C . ALA A 1 90 ? 13.191 4.637 -19.227 1.00 46.97 90 ALA A C 1
ATOM 703 O O . ALA A 1 90 ? 14.331 4.202 -19.377 1.00 46.97 90 ALA A O 1
ATOM 704 N N . ILE A 1 91 ? 12.180 4.219 -20.001 1.00 43.88 91 ILE A N 1
ATOM 705 C CA . ILE A 1 91 ? 12.336 3.178 -21.038 1.00 43.88 91 ILE A CA 1
ATOM 706 C C . ILE A 1 91 ? 12.963 3.761 -22.319 1.00 43.88 91 ILE A C 1
ATOM 708 O O . ILE A 1 91 ? 13.674 3.063 -23.039 1.00 43.88 91 ILE A O 1
ATOM 712 N N . ALA A 1 92 ? 12.787 5.062 -22.571 1.00 43.22 92 ALA A N 1
ATOM 713 C CA . ALA A 1 92 ? 13.279 5.727 -23.779 1.00 43.22 92 ALA A CA 1
ATOM 714 C C . ALA A 1 92 ? 14.820 5.812 -23.870 1.00 43.22 92 ALA A C 1
ATOM 716 O O . ALA A 1 92 ? 15.354 6.041 -24.952 1.00 43.22 92 ALA A O 1
ATOM 717 N N . ALA A 1 93 ? 15.544 5.605 -22.762 1.00 43.91 93 ALA A N 1
ATOM 718 C CA . ALA A 1 93 ? 17.007 5.699 -22.714 1.00 43.91 93 ALA A CA 1
ATOM 719 C C . ALA A 1 93 ? 17.746 4.355 -22.926 1.00 43.91 93 ALA A C 1
ATOM 721 O O . ALA A 1 93 ? 18.977 4.327 -22.979 1.00 43.91 93 ALA A O 1
ATOM 722 N N . GLY A 1 94 ? 17.029 3.232 -23.058 1.00 40.00 94 GLY A N 1
ATOM 723 C CA . GLY A 1 94 ? 17.617 1.899 -23.228 1.00 40.00 94 GLY A CA 1
ATOM 724 C C . GLY A 1 94 ? 17.775 1.508 -24.696 1.00 40.00 94 GLY A C 1
ATOM 725 O O . GLY A 1 94 ? 16.824 1.055 -25.323 1.00 40.00 94 GLY A O 1
ATOM 726 N N . SER A 1 95 ? 18.987 1.662 -25.235 1.00 43.50 95 SER A N 1
ATOM 727 C CA . SER A 1 95 ? 19.373 1.270 -26.599 1.00 43.50 95 SER A CA 1
ATOM 728 C C . SER A 1 95 ? 18.824 -0.106 -27.010 1.00 43.50 95 SER A C 1
ATOM 730 O O . SER A 1 95 ? 19.016 -1.111 -26.319 1.00 43.50 95 SER A O 1
ATOM 732 N N . GLY A 1 96 ? 18.141 -0.134 -28.157 1.00 45.78 96 GLY A N 1
ATOM 733 C CA . GLY A 1 96 ? 17.441 -1.294 -28.691 1.00 45.78 96 GLY A CA 1
ATOM 734 C C . GLY A 1 96 ? 18.341 -2.514 -28.865 1.00 45.78 96 GLY A C 1
ATOM 735 O O . GLY A 1 96 ? 19.167 -2.587 -29.773 1.00 45.78 96 GLY A O 1
ATOM 736 N N . LYS A 1 97 ? 18.116 -3.537 -28.043 1.00 42.47 97 LYS A N 1
ATOM 737 C CA . LYS A 1 97 ? 18.522 -4.907 -28.352 1.00 42.47 97 LYS A CA 1
ATOM 738 C C . LYS A 1 97 ? 17.274 -5.773 -28.330 1.00 42.47 97 LYS A C 1
ATOM 740 O O . LYS A 1 97 ? 16.682 -5.989 -27.279 1.00 42.47 97 LYS A O 1
ATOM 745 N N . LYS A 1 98 ? 16.868 -6.243 -29.517 1.00 37.25 98 LYS A N 1
ATOM 746 C CA . LYS A 1 98 ? 15.800 -7.239 -29.677 1.00 37.25 98 LYS A CA 1
ATOM 747 C C . LYS A 1 98 ? 16.055 -8.406 -28.708 1.00 37.25 98 LYS A C 1
ATOM 749 O O . LYS A 1 98 ? 17.186 -8.905 -28.692 1.00 37.25 98 LYS A O 1
ATOM 754 N N . PRO A 1 99 ? 15.055 -8.872 -27.941 1.00 43.25 99 PRO A N 1
ATOM 755 C CA . PRO A 1 99 ? 15.226 -10.044 -27.096 1.00 43.25 99 PRO A CA 1
ATOM 756 C C . PRO A 1 99 ? 15.530 -11.250 -27.987 1.00 43.25 99 PRO A C 1
ATOM 758 O O . PRO A 1 99 ? 14.786 -11.550 -28.923 1.00 43.25 99 PRO A O 1
ATOM 761 N N . ARG A 1 100 ? 16.646 -11.938 -27.731 1.00 41.75 100 ARG A N 1
ATOM 762 C CA . ARG A 1 100 ? 16.963 -13.196 -28.410 1.00 41.75 100 ARG A CA 1
ATOM 763 C C . ARG A 1 100 ? 15.989 -14.249 -27.881 1.00 41.75 100 ARG A C 1
ATOM 765 O O . ARG A 1 100 ? 16.056 -14.624 -26.716 1.00 41.75 100 ARG A O 1
ATOM 772 N N . THR A 1 101 ? 15.073 -14.699 -28.731 1.00 38.88 101 THR A N 1
ATOM 773 C CA . THR A 1 101 ? 14.090 -15.737 -28.413 1.00 38.88 101 THR A CA 1
ATOM 774 C C . THR A 1 101 ? 14.826 -17.039 -28.084 1.00 38.88 101 THR A C 1
ATOM 776 O O . THR A 1 101 ? 15.394 -17.673 -28.973 1.00 38.88 101 THR A O 1
ATOM 779 N N . ILE A 1 102 ? 14.856 -17.442 -26.812 1.00 43.59 102 ILE A N 1
ATOM 780 C CA . ILE A 1 102 ? 15.296 -18.787 -26.428 1.00 43.59 102 ILE A CA 1
ATOM 781 C C . ILE A 1 102 ? 14.094 -19.707 -26.633 1.00 43.59 102 ILE A C 1
ATOM 783 O O . ILE A 1 102 ? 13.109 -19.627 -25.902 1.00 43.59 102 ILE A O 1
ATOM 787 N N . ARG A 1 103 ? 14.147 -20.559 -27.662 1.00 35.66 103 ARG A N 1
ATOM 788 C CA . ARG A 1 103 ? 13.173 -21.643 -27.830 1.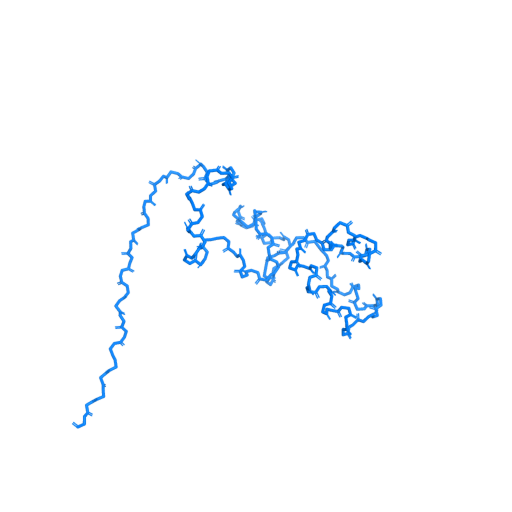00 35.66 103 ARG A CA 1
ATOM 789 C C . ARG A 1 103 ? 13.441 -22.689 -26.748 1.00 35.66 103 ARG A C 1
ATOM 791 O O . ARG A 1 103 ? 14.402 -23.443 -26.859 1.00 35.66 103 ARG A O 1
ATOM 798 N N . VAL A 1 104 ? 12.605 -22.732 -25.716 1.00 42.97 104 VAL A N 1
ATOM 799 C CA . VAL A 1 104 ? 12.551 -23.869 -24.790 1.00 42.97 104 VAL A CA 1
ATOM 800 C C . VAL A 1 104 ? 11.652 -24.924 -25.431 1.00 42.97 104 VAL A C 1
ATOM 802 O O . VAL A 1 104 ? 10.482 -24.659 -25.704 1.00 42.97 104 VAL A O 1
ATOM 805 N N . ALA A 1 105 ? 12.216 -26.090 -25.747 1.00 36.16 105 ALA A N 1
ATOM 806 C CA . ALA A 1 105 ? 11.451 -27.224 -26.256 1.00 36.16 105 ALA A CA 1
ATOM 807 C C . ALA A 1 105 ? 10.528 -27.777 -25.149 1.00 36.16 105 ALA A C 1
ATOM 809 O O . ALA A 1 105 ? 10.953 -27.833 -23.992 1.00 36.16 105 ALA A O 1
ATOM 810 N N . PRO A 1 106 ? 9.284 -28.179 -25.465 1.00 41.12 106 PRO A N 1
ATOM 811 C CA . PRO A 1 106 ? 8.391 -28.779 -24.479 1.00 41.12 106 PRO A CA 1
ATOM 812 C C . PRO A 1 106 ? 8.930 -30.149 -24.021 1.00 41.12 106 PRO A C 1
ATOM 814 O O . PRO A 1 106 ? 9.503 -30.877 -24.836 1.00 41.12 106 PRO A O 1
ATOM 817 N N . PRO A 1 107 ? 8.759 -30.523 -22.739 1.00 44.78 107 PRO A N 1
ATOM 818 C CA . PRO A 1 107 ? 9.212 -31.814 -22.236 1.00 44.78 107 PRO A CA 1
ATOM 819 C C . PRO A 1 107 ? 8.344 -32.929 -22.831 1.00 44.78 107 PRO A C 1
ATOM 821 O O . PRO A 1 107 ? 7.135 -32.979 -22.608 1.00 44.78 107 PRO A O 1
ATOM 824 N N . GLY A 1 108 ? 8.960 -33.814 -23.616 1.00 41.84 108 GLY A N 1
ATOM 825 C CA . GLY A 1 108 ? 8.307 -35.010 -24.135 1.00 41.84 108 GLY A CA 1
ATOM 826 C C . GLY A 1 108 ? 8.050 -36.010 -23.010 1.00 41.84 108 GLY A C 1
ATOM 827 O O . GLY A 1 108 ? 8.990 -36.492 -22.384 1.00 41.84 108 GLY A O 1
ATOM 828 N N . VAL A 1 109 ? 6.780 -36.323 -22.757 1.00 42.69 109 VAL A N 1
ATOM 829 C CA . VAL A 1 109 ? 6.372 -37.489 -21.966 1.00 42.69 109 VAL A CA 1
ATOM 830 C C . VAL A 1 109 ? 6.324 -38.679 -22.921 1.00 42.69 109 VAL A C 1
ATOM 832 O O . VAL A 1 109 ? 5.453 -38.732 -23.786 1.00 42.69 109 VAL A O 1
ATOM 835 N N . ALA A 1 110 ? 7.259 -39.615 -22.776 1.00 38.56 110 ALA A N 1
ATOM 836 C CA . ALA A 1 110 ? 7.178 -40.935 -23.391 1.00 38.56 110 ALA A CA 1
ATOM 837 C C . ALA A 1 110 ? 6.856 -41.953 -22.290 1.00 38.56 110 ALA A C 1
ATOM 839 O O . ALA A 1 110 ? 7.655 -42.165 -21.380 1.00 38.56 110 ALA A O 1
ATOM 840 N N . ILE A 1 111 ? 5.662 -42.537 -22.362 1.00 41.09 111 ILE A N 1
ATOM 841 C CA . ILE A 1 111 ? 5.299 -43.770 -21.664 1.00 41.09 111 ILE A CA 1
ATOM 842 C C . ILE A 1 111 ? 5.204 -44.855 -22.739 1.00 41.09 111 ILE A C 1
ATOM 844 O O . ILE A 1 111 ? 4.307 -44.809 -23.577 1.00 41.09 111 ILE A O 1
ATOM 848 N N . GLU A 1 112 ? 6.159 -45.781 -22.762 1.00 39.56 112 GLU A N 1
ATOM 849 C CA . GLU A 1 112 ? 6.099 -46.967 -23.625 1.00 39.56 112 GLU A CA 1
ATOM 850 C C . GLU A 1 112 ? 5.485 -48.132 -22.837 1.00 39.56 112 GLU A C 1
ATOM 852 O O . GLU A 1 112 ? 5.762 -48.286 -21.644 1.00 39.56 112 GLU A O 1
ATOM 857 N N . GLY A 1 113 ? 4.604 -48.887 -23.498 1.00 39.75 113 GLY A N 1
ATOM 858 C CA . GLY A 1 113 ? 3.995 -50.124 -22.999 1.00 39.75 113 GLY A CA 1
ATOM 859 C C . GLY A 1 113 ? 4.646 -51.363 -23.590 1.00 39.75 113 GLY A C 1
ATOM 860 O O . GLY A 1 113 ? 5.388 -51.222 -24.586 1.00 39.75 113 GLY A O 1
#

Radius of gyration: 20.09 Å; chains: 1; bounding box: 32×60×47 Å

Sequence (113 aa):
MLSNAKFIFPHNTPTTKEAYYYRMVFERFFPQKSAILTVPGGPSVACSTAKAIEWDAQWSGNLDPSGRAALGVHLAAYEHQHDPEHVPAAIAAGSGKKPRTIRVAPPGVAIEG